Protein AF-A0A562T466-F1 (afdb_monomer_lite)

InterPro domains:
  IPR039060 Antitoxin HigA [PTHR40455] (9-131)

Sequence (173 aa):
MNAMNFKLIKTEEDYNEAIHMMEALGDREDFEDNPDLISQFELIAKLVQLYEEEHAPVTQGHPIDIILMKMEYMDLKQKDLVPVIGSSGVVSEVLNKKRAMSKKMIRAFSEILKIDQDILNTPYELTKPTQTVANTALPSNKKAHKLFQFADTSQTLAFKERVRKTGMLMAIC

Structure (mmCIF, N/CA/C/O backbone):
data_AF-A0A562T466-F1
#
_entry.id   AF-A0A562T466-F1
#
loop_
_atom_site.group_PDB
_atom_site.id
_atom_site.type_symbol
_atom_site.label_atom_id
_atom_site.label_alt_id
_atom_site.label_comp_id
_atom_site.label_asym_id
_atom_site.label_entity_id
_atom_site.label_seq_id
_atom_site.pdbx_PDB_ins_code
_atom_site.Cartn_x
_atom_site.Cartn_y
_atom_site.Cartn_z
_atom_site.occupancy
_atom_site.B_iso_or_equiv
_atom_site.auth_seq_id
_atom_site.auth_comp_id
_atom_site.auth_asym_id
_atom_site.auth_atom_id
_atom_site.pdbx_PDB_model_num
ATOM 1 N N . MET A 1 1 ? 30.338 -7.799 -29.332 1.00 35.41 1 MET A N 1
ATOM 2 C CA . MET A 1 1 ? 29.690 -8.304 -28.107 1.00 35.41 1 MET A CA 1
ATOM 3 C C . MET A 1 1 ? 30.213 -7.465 -26.957 1.00 35.41 1 MET A C 1
ATOM 5 O O . MET A 1 1 ? 31.318 -7.720 -26.496 1.00 35.41 1 MET A O 1
ATOM 9 N N . ASN A 1 2 ? 29.504 -6.397 -26.587 1.00 40.53 2 ASN A N 1
ATOM 10 C CA . ASN A 1 2 ? 29.861 -5.654 -25.379 1.00 40.53 2 ASN A CA 1
ATOM 11 C C . ASN A 1 2 ? 29.515 -6.553 -24.196 1.00 40.53 2 ASN A C 1
ATOM 13 O O . ASN A 1 2 ? 28.390 -7.038 -24.100 1.00 40.53 2 ASN A O 1
ATOM 17 N N . ALA A 1 3 ? 30.510 -6.858 -23.369 1.00 40.91 3 ALA A N 1
ATOM 18 C CA . ALA A 1 3 ? 30.308 -7.638 -22.163 1.00 40.91 3 ALA A CA 1
ATOM 19 C C . ALA A 1 3 ? 29.359 -6.857 -21.245 1.00 40.91 3 ALA A C 1
ATOM 21 O O . ALA A 1 3 ? 29.724 -5.797 -20.737 1.00 40.91 3 ALA A O 1
ATOM 22 N N . MET A 1 4 ? 28.135 -7.360 -21.081 1.00 52.28 4 MET A N 1
ATOM 23 C CA . MET A 1 4 ? 27.172 -6.819 -20.128 1.00 52.28 4 MET A CA 1
ATOM 24 C C . MET A 1 4 ? 27.672 -7.134 -18.721 1.00 52.28 4 MET A C 1
ATOM 26 O O . MET A 1 4 ? 27.597 -8.273 -18.258 1.00 52.28 4 MET A O 1
ATOM 30 N N . ASN A 1 5 ? 28.252 -6.134 -18.065 1.00 57.94 5 ASN A N 1
ATOM 31 C CA . ASN A 1 5 ? 28.750 -6.261 -16.705 1.00 57.94 5 ASN A CA 1
ATOM 32 C C . ASN A 1 5 ? 27.588 -6.058 -15.726 1.00 57.94 5 ASN A C 1
ATOM 34 O O . ASN A 1 5 ? 27.414 -4.975 -15.174 1.00 57.94 5 ASN A O 1
ATOM 38 N N . PHE A 1 6 ? 26.758 -7.086 -15.553 1.00 67.62 6 PHE A N 1
ATOM 39 C CA . PHE A 1 6 ? 25.675 -7.045 -14.574 1.00 67.62 6 PHE A CA 1
ATOM 40 C C . PHE A 1 6 ? 26.257 -7.133 -13.164 1.00 67.62 6 PHE A C 1
ATOM 42 O O . PHE A 1 6 ? 26.795 -8.161 -12.748 1.00 67.62 6 PHE A O 1
ATOM 49 N N . LYS A 1 7 ? 26.159 -6.029 -12.430 1.00 79.25 7 LYS A N 1
ATOM 50 C CA . LYS A 1 7 ? 26.546 -5.929 -11.025 1.00 79.25 7 LYS A CA 1
ATOM 51 C C . LYS A 1 7 ? 25.294 -6.089 -10.161 1.00 79.25 7 LYS A C 1
ATOM 53 O O . LYS A 1 7 ? 24.222 -5.616 -10.521 1.00 79.25 7 LYS A O 1
ATOM 58 N N . LEU A 1 8 ? 25.435 -6.747 -9.011 1.00 84.81 8 LEU A N 1
ATOM 59 C CA . LEU A 1 8 ? 24.398 -6.718 -7.976 1.00 84.81 8 LEU A CA 1
ATOM 60 C C . LEU A 1 8 ? 24.176 -5.273 -7.518 1.00 84.81 8 LEU A C 1
ATOM 62 O O . LEU A 1 8 ? 25.146 -4.594 -7.171 1.00 84.81 8 LEU A O 1
ATOM 66 N N . ILE A 1 9 ? 22.915 -4.850 -7.477 1.00 88.06 9 ILE A N 1
ATOM 67 C CA . ILE A 1 9 ? 22.506 -3.546 -6.957 1.00 88.06 9 ILE A CA 1
ATOM 68 C C . ILE A 1 9 ? 22.657 -3.587 -5.436 1.00 88.06 9 ILE A C 1
ATOM 70 O O . ILE A 1 9 ? 22.057 -4.432 -4.776 1.00 88.06 9 ILE A O 1
ATOM 74 N N . LYS A 1 10 ? 23.516 -2.727 -4.884 1.00 86.19 10 LYS A N 1
ATOM 75 C CA . LYS A 1 10 ? 23.782 -2.668 -3.432 1.00 86.19 10 LYS A CA 1
ATOM 76 C C . LYS A 1 10 ? 23.652 -1.270 -2.847 1.00 86.19 10 LYS A C 1
ATOM 78 O O . LYS A 1 10 ? 23.621 -1.130 -1.629 1.00 86.19 10 LYS A O 1
ATOM 83 N N . THR A 1 11 ? 23.633 -0.245 -3.688 1.00 86.88 11 THR A N 1
ATOM 84 C CA . THR A 1 11 ? 23.510 1.151 -3.270 1.00 86.88 11 THR A CA 1
ATOM 85 C C . THR A 1 11 ? 22.366 1.821 -4.017 1.00 86.88 11 THR A C 1
ATOM 87 O O . THR A 1 11 ? 21.882 1.307 -5.025 1.00 86.88 11 THR A O 1
ATOM 90 N N . GLU A 1 12 ? 21.932 2.971 -3.514 1.00 83.69 12 GLU A N 1
ATOM 91 C CA . GLU A 1 12 ? 20.872 3.761 -4.143 1.00 83.69 12 GLU A CA 1
ATOM 92 C C . GLU A 1 12 ? 21.310 4.286 -5.521 1.00 83.69 12 GLU A C 1
ATOM 94 O O . GLU A 1 12 ? 20.508 4.378 -6.446 1.00 83.69 12 GLU A O 1
ATOM 99 N N . GLU A 1 13 ? 22.602 4.569 -5.704 1.00 87.25 13 GLU A N 1
ATOM 100 C CA . GLU A 1 13 ? 23.154 4.949 -7.005 1.00 87.25 13 GLU A CA 1
ATOM 101 C C . GLU A 1 13 ? 23.062 3.804 -8.020 1.00 87.25 13 GLU A C 1
ATOM 103 O O . GLU A 1 13 ? 22.601 4.033 -9.136 1.00 87.25 13 GLU A O 1
ATOM 108 N N . ASP A 1 14 ? 23.432 2.576 -7.622 1.00 87.50 14 ASP A N 1
ATOM 109 C CA . ASP A 1 14 ? 23.289 1.385 -8.472 1.00 87.50 14 ASP A CA 1
ATOM 110 C C . ASP A 1 14 ? 21.805 1.160 -8.851 1.00 87.50 14 ASP A C 1
ATOM 112 O O . ASP A 1 14 ? 21.499 0.730 -9.964 1.00 87.50 14 ASP A O 1
ATOM 116 N N . TYR A 1 15 ? 20.877 1.449 -7.927 1.00 89.00 15 TYR A N 1
ATOM 117 C CA . TYR A 1 15 ? 19.433 1.325 -8.151 1.00 89.00 15 TYR A CA 1
ATOM 118 C C . TYR A 1 15 ? 18.940 2.335 -9.187 1.00 89.00 15 TYR A C 1
ATOM 120 O O . TYR A 1 15 ? 18.314 1.950 -10.171 1.00 89.00 15 TYR A O 1
ATOM 128 N N . ASN A 1 16 ? 19.270 3.616 -9.012 1.00 87.44 16 ASN A N 1
ATOM 129 C CA . ASN A 1 16 ? 18.877 4.666 -9.952 1.00 87.44 16 ASN A CA 1
ATOM 130 C C . ASN A 1 16 ? 19.462 4.423 -11.351 1.00 87.44 16 ASN A C 1
ATOM 132 O O . ASN A 1 16 ? 18.781 4.630 -12.355 1.00 87.44 16 ASN A O 1
ATOM 136 N N . GLU A 1 17 ? 20.702 3.932 -11.433 1.00 90.75 17 GLU A N 1
ATOM 137 C CA . GLU A 1 17 ? 21.310 3.543 -12.706 1.00 90.75 17 GLU A CA 1
ATOM 138 C C . GLU A 1 17 ? 20.535 2.395 -13.372 1.00 90.75 17 GLU A C 1
ATOM 140 O O . GLU A 1 17 ? 20.260 2.449 -14.571 1.00 90.75 17 GLU A O 1
ATOM 145 N N . ALA A 1 18 ? 20.128 1.380 -12.603 1.00 90.12 18 ALA A N 1
ATOM 146 C CA . ALA A 1 18 ? 19.323 0.268 -13.101 1.00 90.12 18 ALA A CA 1
ATOM 147 C C . ALA A 1 18 ? 17.954 0.719 -13.634 1.00 90.12 18 ALA A C 1
ATOM 149 O O . ALA A 1 18 ? 17.548 0.264 -14.705 1.00 90.12 18 ALA A O 1
ATOM 150 N N . ILE A 1 19 ? 17.280 1.648 -12.948 1.00 91.94 19 ILE A N 1
ATOM 151 C CA . ILE A 1 19 ? 16.019 2.237 -13.420 1.00 91.94 19 ILE A CA 1
ATOM 152 C C . ILE A 1 19 ? 16.227 2.960 -14.756 1.00 91.94 19 ILE A C 1
ATOM 154 O O . ILE A 1 19 ? 15.526 2.668 -15.723 1.00 91.94 19 ILE A O 1
ATOM 158 N N . HIS A 1 20 ? 17.241 3.822 -14.861 1.00 91.88 20 HIS A N 1
ATOM 159 C CA . HIS A 1 20 ? 17.538 4.525 -16.112 1.00 91.88 20 HIS A CA 1
ATOM 160 C C . HIS A 1 20 ? 17.921 3.584 -17.258 1.00 91.88 20 HIS A C 1
ATOM 162 O O . HIS A 1 20 ? 17.569 3.830 -18.411 1.00 91.88 20 HIS A O 1
ATOM 168 N N . MET A 1 21 ? 18.624 2.488 -16.963 1.00 89.81 21 MET A N 1
ATOM 169 C CA . MET A 1 21 ? 18.907 1.455 -17.957 1.00 89.81 21 MET A CA 1
ATOM 170 C C . MET A 1 21 ? 17.626 0.771 -18.447 1.00 89.81 21 MET A C 1
ATOM 172 O O . MET A 1 21 ? 17.495 0.535 -19.646 1.00 89.81 21 MET A O 1
ATOM 176 N N . MET A 1 22 ? 16.678 0.467 -17.555 1.00 91.88 22 MET A N 1
ATOM 177 C CA . MET A 1 22 ? 15.385 -0.111 -17.937 1.00 91.88 22 MET A CA 1
ATOM 178 C C . MET A 1 22 ? 14.569 0.844 -18.810 1.00 91.88 22 MET A C 1
ATOM 180 O O . MET A 1 22 ? 14.044 0.409 -19.833 1.00 91.88 22 MET A O 1
ATOM 184 N N . GLU A 1 23 ? 14.505 2.129 -18.451 1.00 91.56 23 GLU A N 1
ATOM 185 C CA . GLU A 1 23 ? 13.855 3.172 -19.259 1.00 91.56 23 GLU A CA 1
ATOM 186 C C . GLU A 1 23 ? 14.480 3.241 -20.659 1.00 91.56 23 GLU A C 1
ATOM 188 O O . GLU A 1 23 ? 13.789 3.094 -21.664 1.00 91.56 23 GLU A O 1
ATOM 193 N N . ALA A 1 24 ? 15.811 3.344 -20.733 1.00 90.94 24 ALA A N 1
ATOM 194 C CA . ALA A 1 24 ? 16.529 3.418 -22.001 1.00 90.94 24 ALA A CA 1
ATOM 195 C C . ALA A 1 24 ? 16.374 2.157 -22.866 1.00 90.94 24 ALA A C 1
ATOM 197 O O . ALA A 1 24 ? 16.428 2.251 -24.091 1.00 90.94 24 ALA A O 1
ATOM 198 N N . LEU A 1 25 ? 16.219 0.976 -22.256 1.00 90.00 25 LEU A N 1
ATOM 199 C CA . LEU A 1 25 ? 15.941 -0.269 -22.976 1.00 90.00 25 LEU A CA 1
ATOM 200 C C . LEU A 1 25 ? 14.507 -0.306 -23.509 1.00 90.00 25 LEU A C 1
ATOM 202 O O . LEU A 1 25 ? 14.319 -0.692 -24.661 1.00 90.00 25 LEU A O 1
ATOM 206 N N . GLY A 1 26 ? 13.530 0.095 -22.693 1.00 88.94 26 GLY A N 1
ATOM 207 C CA . GLY A 1 26 ? 12.113 0.116 -23.061 1.00 88.94 26 GLY A CA 1
ATOM 208 C C . GLY A 1 26 ? 11.770 1.156 -24.130 1.00 88.94 26 GLY A C 1
ATOM 209 O O . GLY A 1 26 ? 10.889 0.913 -24.947 1.00 88.94 26 GLY A O 1
ATOM 210 N N . ASP A 1 27 ? 12.507 2.268 -24.183 1.00 92.81 27 ASP A N 1
ATOM 211 C CA . ASP A 1 27 ? 12.318 3.339 -25.175 1.00 92.81 27 ASP A CA 1
ATOM 212 C C . ASP A 1 27 ? 12.888 3.008 -26.567 1.00 92.81 27 ASP A C 1
ATOM 214 O O . ASP A 1 27 ? 12.783 3.808 -27.503 1.00 92.81 27 ASP A O 1
ATOM 218 N N . ARG A 1 28 ? 13.522 1.843 -26.743 1.00 91.75 28 ARG A N 1
ATOM 219 C CA . ARG A 1 28 ? 14.053 1.437 -28.047 1.00 91.75 28 ARG A CA 1
ATOM 220 C C . ARG A 1 28 ? 12.936 1.018 -28.994 1.00 91.75 28 ARG A C 1
ATOM 222 O O . ARG A 1 28 ? 12.103 0.187 -28.655 1.00 91.75 28 ARG A O 1
ATOM 229 N N . GLU A 1 29 ? 13.010 1.496 -30.236 1.00 91.50 29 GLU A N 1
ATOM 230 C CA . GLU A 1 29 ? 12.047 1.148 -31.292 1.00 91.50 29 GLU A CA 1
ATOM 231 C C . GLU A 1 29 ? 11.966 -0.364 -31.563 1.00 91.50 29 GLU A C 1
ATOM 233 O O . GLU A 1 29 ? 10.916 -0.857 -31.958 1.00 91.50 29 GLU A O 1
ATOM 238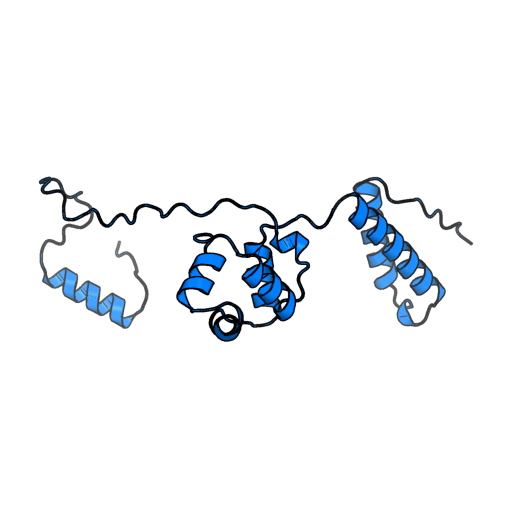 N N . ASP A 1 30 ? 13.059 -1.105 -31.341 1.00 92.38 30 ASP A N 1
ATOM 239 C CA . ASP A 1 30 ? 13.132 -2.552 -31.548 1.00 92.38 30 ASP A CA 1
ATOM 240 C C . ASP A 1 30 ? 12.818 -3.384 -30.294 1.00 92.38 30 ASP A C 1
ATOM 242 O O . ASP A 1 30 ? 12.970 -4.601 -30.339 1.00 92.38 30 ASP A O 1
ATOM 246 N N . PHE A 1 31 ? 12.407 -2.773 -29.175 1.00 90.38 31 PHE A N 1
ATOM 247 C CA . PHE A 1 31 ? 12.249 -3.475 -27.896 1.00 90.38 31 PHE A CA 1
ATOM 248 C C . PHE A 1 31 ? 11.277 -4.661 -27.972 1.00 90.38 31 PHE A C 1
ATOM 250 O O . PHE A 1 31 ? 11.627 -5.764 -27.556 1.00 90.38 31 PHE A O 1
ATOM 257 N N . GLU A 1 32 ? 10.083 -4.454 -28.536 1.00 90.25 32 GLU A N 1
ATOM 258 C CA . GLU A 1 32 ? 9.024 -5.476 -28.587 1.00 90.25 32 GLU A CA 1
ATOM 259 C C . GLU A 1 32 ? 9.396 -6.688 -29.458 1.00 90.25 32 GLU A C 1
ATOM 261 O O . GLU A 1 32 ? 8.993 -7.814 -29.163 1.00 90.25 32 GLU A O 1
ATOM 266 N N . ASP A 1 33 ? 10.205 -6.472 -30.496 1.00 93.62 33 ASP A N 1
ATOM 267 C CA . ASP A 1 33 ? 10.589 -7.495 -31.473 1.00 93.62 33 ASP A CA 1
ATOM 268 C C . ASP A 1 33 ? 11.963 -8.124 -31.183 1.00 93.62 33 ASP A C 1
ATOM 270 O O . ASP A 1 33 ? 12.414 -9.007 -31.921 1.00 93.62 33 ASP A O 1
ATOM 274 N N . ASN A 1 34 ? 12.649 -7.687 -30.121 1.00 92.75 34 ASN A N 1
ATOM 275 C CA . ASN A 1 34 ? 14.013 -8.098 -29.804 1.00 92.75 34 ASN A CA 1
ATOM 276 C C . ASN A 1 34 ? 14.087 -8.877 -28.473 1.00 92.75 34 ASN A C 1
ATOM 278 O O . ASN A 1 34 ? 14.222 -8.281 -27.398 1.00 92.75 34 ASN A O 1
ATOM 282 N N . PRO A 1 35 ? 14.081 -10.227 -28.523 1.00 90.69 35 PRO A N 1
ATOM 283 C CA . PRO A 1 35 ? 14.132 -11.083 -27.337 1.00 90.69 35 PRO A CA 1
ATOM 284 C C . PRO A 1 35 ? 15.343 -10.842 -26.432 1.00 90.69 35 PRO A C 1
ATOM 286 O O . PRO A 1 35 ? 15.250 -11.047 -25.220 1.00 90.69 35 PRO A O 1
ATOM 289 N N . ASP A 1 36 ? 16.472 -10.399 -26.993 1.00 89.44 36 ASP A N 1
ATOM 290 C CA . ASP A 1 36 ? 17.678 -10.118 -26.216 1.00 89.44 36 ASP A CA 1
ATOM 291 C C . ASP A 1 36 ? 17.500 -8.860 -25.356 1.00 89.44 36 ASP A C 1
ATOM 293 O O . ASP A 1 36 ? 18.005 -8.818 -24.234 1.00 89.44 36 ASP A O 1
ATOM 297 N N . LEU A 1 37 ? 16.786 -7.840 -25.850 1.00 89.62 37 LEU A N 1
ATOM 298 C CA . LEU A 1 37 ? 16.475 -6.630 -25.079 1.00 89.62 37 LEU A CA 1
ATOM 299 C C . LEU A 1 37 ? 15.448 -6.917 -23.987 1.00 89.62 37 LEU A C 1
ATOM 301 O O . LEU A 1 37 ? 15.637 -6.482 -22.852 1.00 89.62 37 LEU A O 1
ATOM 305 N N . ILE A 1 38 ? 14.421 -7.707 -24.303 1.00 90.81 38 ILE A N 1
ATOM 306 C CA . ILE A 1 38 ? 13.420 -8.152 -23.325 1.00 90.81 38 ILE A CA 1
ATOM 307 C C . ILE A 1 38 ? 14.101 -8.943 -22.205 1.00 90.81 38 ILE A C 1
ATOM 309 O O . ILE A 1 38 ? 13.922 -8.630 -21.032 1.00 90.81 38 ILE A O 1
ATOM 313 N N . SER A 1 39 ? 14.965 -9.901 -22.553 1.00 91.06 39 SER A N 1
ATOM 314 C CA . SER A 1 39 ? 15.706 -10.705 -21.570 1.00 91.06 39 SER A CA 1
ATOM 315 C C . SER A 1 39 ? 16.604 -9.844 -20.672 1.00 91.06 39 SER A C 1
ATOM 317 O O . SER A 1 39 ? 16.734 -10.106 -19.476 1.00 91.06 39 SER A O 1
ATOM 319 N N . GLN A 1 40 ? 17.224 -8.797 -21.227 1.00 89.25 40 GLN A N 1
ATOM 320 C CA . GLN A 1 40 ? 18.018 -7.842 -20.448 1.00 89.25 40 GLN A CA 1
ATOM 321 C C . GLN A 1 40 ? 17.144 -7.014 -19.505 1.00 89.25 40 GLN A C 1
ATOM 323 O O . GLN A 1 40 ? 17.493 -6.859 -18.335 1.00 89.25 40 GLN A O 1
ATOM 328 N N . PHE A 1 41 ? 16.004 -6.522 -19.988 1.00 92.50 41 PHE A N 1
ATOM 329 C CA . PHE A 1 41 ? 15.049 -5.770 -19.182 1.00 92.50 41 PHE A CA 1
ATOM 330 C C . PHE A 1 41 ? 14.515 -6.612 -18.020 1.00 92.50 41 PHE A C 1
ATOM 332 O O . PHE A 1 41 ? 14.535 -6.163 -16.877 1.00 92.50 41 PHE A O 1
ATOM 339 N N . GLU A 1 42 ? 14.108 -7.855 -18.283 1.00 91.75 42 GLU A N 1
ATOM 340 C CA . GLU A 1 42 ? 13.634 -8.790 -17.258 1.00 91.75 42 GLU A CA 1
ATOM 341 C C . GLU A 1 42 ? 14.701 -9.074 -16.196 1.00 91.75 42 GLU A C 1
ATOM 343 O O . GLU A 1 42 ? 14.397 -9.118 -15.001 1.00 91.75 42 GLU A O 1
ATOM 348 N N . LEU A 1 43 ? 15.962 -9.237 -16.608 1.00 92.44 43 LEU A N 1
ATOM 349 C CA . LEU A 1 43 ? 17.066 -9.451 -15.679 1.00 92.44 43 LEU A CA 1
ATOM 350 C C . LEU A 1 43 ? 17.288 -8.232 -14.775 1.00 92.44 43 LEU A C 1
ATOM 352 O O . LEU A 1 43 ? 17.415 -8.395 -13.561 1.00 92.44 43 LEU A O 1
ATOM 356 N N . ILE A 1 44 ? 17.312 -7.020 -15.340 1.00 91.62 44 ILE A N 1
ATOM 357 C CA . ILE A 1 44 ? 17.484 -5.791 -14.553 1.00 91.62 44 ILE A CA 1
ATOM 358 C C . ILE A 1 44 ? 16.289 -5.599 -13.614 1.00 91.62 44 ILE A C 1
ATOM 360 O O . ILE A 1 44 ? 16.495 -5.358 -12.427 1.00 91.62 44 ILE A O 1
ATOM 364 N N . ALA A 1 45 ? 15.062 -5.831 -14.089 1.00 92.06 45 ALA A N 1
ATOM 365 C CA . ALA A 1 45 ? 13.857 -5.789 -13.263 1.00 92.06 45 ALA A CA 1
ATOM 366 C C . ALA A 1 45 ? 13.949 -6.744 -12.061 1.00 92.06 45 ALA A C 1
ATOM 368 O O . ALA A 1 45 ? 13.552 -6.394 -10.950 1.00 92.06 45 ALA A O 1
ATOM 369 N N . LYS A 1 46 ? 14.521 -7.941 -12.250 1.00 93.00 46 LYS A N 1
ATOM 370 C CA . LYS A 1 46 ? 14.753 -8.892 -11.153 1.00 93.00 46 LYS A CA 1
ATOM 371 C C . LYS A 1 46 ? 15.795 -8.405 -10.152 1.00 93.00 46 LYS A C 1
ATOM 373 O O . LYS A 1 46 ? 15.613 -8.618 -8.957 1.00 93.00 46 LYS A O 1
ATOM 378 N N . LEU A 1 47 ? 16.863 -7.755 -10.607 1.00 91.75 47 LEU A N 1
ATOM 379 C CA . LEU A 1 47 ? 17.876 -7.179 -9.717 1.0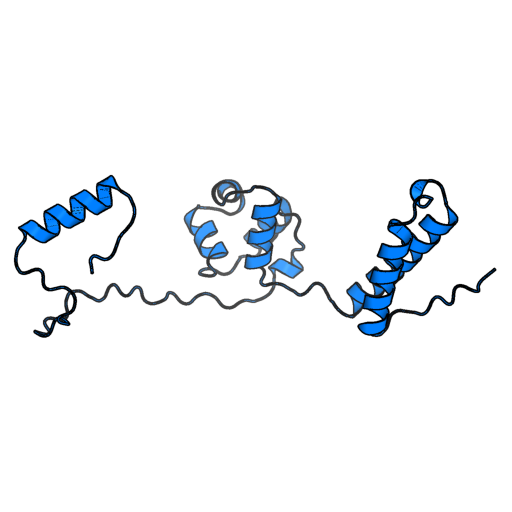0 91.75 47 LEU A CA 1
ATOM 380 C C . LEU A 1 47 ? 17.321 -6.001 -8.908 1.00 91.75 47 LEU A C 1
ATOM 382 O O . LEU A 1 47 ? 17.587 -5.913 -7.711 1.00 91.75 47 LEU A O 1
ATOM 386 N N . VAL A 1 48 ? 16.528 -5.138 -9.547 1.00 90.44 48 VAL A N 1
ATOM 387 C CA . VAL A 1 48 ? 15.819 -4.022 -8.901 1.00 90.44 48 VAL A CA 1
ATOM 388 C C . VAL A 1 48 ? 14.886 -4.554 -7.818 1.00 90.44 48 VAL A C 1
ATOM 390 O O . VAL A 1 48 ? 14.982 -4.122 -6.673 1.00 90.44 48 VAL A O 1
ATOM 393 N N . GLN A 1 49 ? 14.072 -5.563 -8.144 1.00 88.06 49 GLN A N 1
ATOM 394 C CA . GLN A 1 49 ? 13.178 -6.213 -7.187 1.00 88.06 49 GLN A CA 1
ATOM 395 C C . GLN A 1 49 ? 13.937 -6.734 -5.952 1.00 88.06 49 GLN A C 1
ATOM 397 O O . GLN A 1 49 ? 13.520 -6.481 -4.826 1.00 88.06 49 GLN A O 1
ATOM 402 N N . LEU A 1 50 ? 15.058 -7.439 -6.150 1.00 89.44 50 LEU A N 1
ATOM 403 C CA . LEU A 1 50 ? 15.872 -7.959 -5.044 1.00 89.44 50 LEU A CA 1
ATOM 404 C C . LEU A 1 50 ? 16.414 -6.838 -4.148 1.00 89.44 50 LEU A C 1
ATOM 406 O O . LEU A 1 50 ? 16.394 -6.960 -2.925 1.00 89.44 50 LEU A O 1
ATOM 410 N N . TYR A 1 51 ? 16.879 -5.739 -4.744 1.00 87.50 51 TYR A N 1
ATOM 411 C CA . TYR A 1 51 ? 17.357 -4.591 -3.981 1.00 87.50 51 TYR A CA 1
ATOM 412 C C . TYR A 1 51 ? 16.236 -3.933 -3.171 1.00 87.50 51 TYR A C 1
ATOM 414 O O . TYR A 1 51 ? 16.436 -3.639 -1.992 1.00 87.50 51 TYR A O 1
ATOM 422 N N . GLU A 1 52 ? 15.060 -3.735 -3.773 1.00 84.25 52 GLU A N 1
ATOM 423 C CA . GLU A 1 52 ? 13.887 -3.165 -3.103 1.00 84.25 52 GLU A CA 1
ATOM 424 C C . GLU A 1 52 ? 13.420 -4.036 -1.934 1.00 84.25 52 GLU A C 1
ATOM 426 O O . GLU A 1 52 ? 13.144 -3.511 -0.859 1.00 84.25 52 GLU A O 1
ATOM 431 N N . GLU A 1 53 ? 13.396 -5.360 -2.102 1.00 81.69 53 GLU A N 1
ATOM 432 C CA . GLU A 1 53 ? 13.062 -6.303 -1.028 1.00 81.69 53 GLU A CA 1
ATOM 433 C C . GLU A 1 53 ? 14.008 -6.168 0.183 1.00 81.69 53 GLU A C 1
ATOM 435 O O . GLU A 1 53 ? 13.560 -6.270 1.328 1.00 81.69 53 GLU A O 1
ATOM 440 N N . GLU A 1 54 ? 15.298 -5.902 -0.050 1.00 79.12 54 GLU A N 1
ATOM 441 C CA . GLU A 1 54 ? 16.315 -5.745 0.999 1.00 79.12 54 GLU A CA 1
ATOM 442 C C . GLU A 1 54 ? 16.357 -4.335 1.626 1.00 79.12 54 GLU A C 1
ATOM 444 O O . GLU A 1 54 ? 16.557 -4.207 2.837 1.00 79.12 54 GLU A O 1
ATOM 449 N N . HIS A 1 55 ? 16.198 -3.276 0.823 1.00 70.75 55 HIS A N 1
ATOM 450 C CA . HIS A 1 55 ? 16.494 -1.885 1.215 1.00 70.75 55 HIS A CA 1
ATOM 451 C C . HIS A 1 55 ? 15.255 -1.013 1.396 1.00 70.75 55 HIS A C 1
ATOM 453 O O . HIS A 1 55 ? 15.275 -0.056 2.171 1.00 70.75 55 HIS A O 1
ATOM 459 N N . ALA A 1 56 ? 14.166 -1.359 0.720 1.00 58.50 56 ALA A N 1
ATOM 460 C CA . ALA A 1 56 ? 12.862 -0.749 0.892 1.00 58.50 56 ALA A CA 1
ATOM 461 C C . ALA A 1 56 ? 11.875 -1.823 1.368 1.00 58.50 56 ALA A C 1
ATOM 463 O O . ALA A 1 56 ? 10.883 -2.067 0.676 1.00 58.50 56 ALA A O 1
ATOM 464 N N . PRO A 1 57 ? 12.108 -2.462 2.543 1.00 54.12 57 PRO A N 1
ATOM 465 C CA . PRO A 1 57 ? 11.122 -3.366 3.117 1.00 54.12 57 PRO A CA 1
ATOM 466 C C . PRO A 1 57 ? 9.831 -2.576 3.171 1.00 54.12 57 PRO A C 1
ATOM 468 O O . PRO A 1 57 ? 9.823 -1.560 3.871 1.00 54.12 57 PRO A O 1
ATOM 471 N N . VAL A 1 58 ? 8.847 -2.990 2.350 1.00 55.31 58 VAL A N 1
ATOM 472 C CA . VAL A 1 58 ? 7.610 -2.265 2.015 1.00 55.31 58 VAL A CA 1
ATOM 473 C C . VAL A 1 58 ? 7.341 -1.306 3.140 1.00 55.31 58 VAL A C 1
ATOM 475 O O . VAL A 1 58 ? 6.956 -1.787 4.212 1.00 55.31 58 VAL A O 1
ATOM 478 N N . THR A 1 59 ? 7.717 -0.024 2.958 1.00 52.66 59 THR A N 1
ATOM 479 C CA . THR A 1 59 ? 7.656 0.945 4.059 1.00 52.66 59 THR A CA 1
ATOM 480 C C . THR A 1 59 ? 6.305 0.710 4.683 1.00 52.66 59 THR A C 1
ATOM 482 O O . THR A 1 59 ? 5.304 0.743 3.962 1.00 52.66 59 THR A O 1
ATOM 485 N N . GLN A 1 60 ? 6.293 0.268 5.947 1.00 62.62 60 GLN A N 1
ATOM 486 C CA . GLN A 1 60 ? 5.058 -0.089 6.624 1.00 62.62 60 GLN A CA 1
ATOM 487 C C . GLN A 1 60 ? 4.346 1.236 6.841 1.00 62.62 60 GLN A C 1
ATOM 489 O O . GLN A 1 60 ? 4.418 1.849 7.905 1.00 62.62 60 GLN A O 1
ATOM 494 N N . GLY A 1 61 ? 3.751 1.737 5.759 1.00 69.38 61 GLY A N 1
ATOM 495 C CA . GLY A 1 61 ? 2.916 2.898 5.734 1.00 69.38 61 GLY A CA 1
ATOM 496 C C . GLY A 1 61 ? 1.892 2.665 6.812 1.00 69.38 61 GLY A C 1
ATOM 497 O O . GLY A 1 61 ? 1.494 1.529 7.096 1.00 69.38 61 GLY A O 1
ATOM 498 N N . HIS A 1 62 ? 1.512 3.745 7.470 1.00 84.88 62 HIS A N 1
ATOM 499 C CA . HIS A 1 62 ? 0.569 3.643 8.557 1.00 84.88 62 HIS A CA 1
ATOM 500 C C . HIS A 1 62 ? -0.640 2.811 8.082 1.00 84.88 62 HIS A C 1
ATOM 502 O O . HIS A 1 62 ? -1.186 3.096 7.013 1.00 84.88 62 HIS A O 1
ATOM 508 N N . PRO A 1 63 ? -1.082 1.787 8.830 1.00 90.75 63 PRO A N 1
ATOM 509 C CA . PRO A 1 63 ? -1.994 0.762 8.310 1.00 90.75 63 PRO A CA 1
ATOM 510 C C . PRO A 1 63 ? -3.307 1.358 7.790 1.00 90.75 63 PRO A C 1
ATOM 512 O O . PRO A 1 63 ? -3.872 0.905 6.800 1.00 90.75 63 PRO A O 1
ATOM 515 N N . ILE A 1 64 ? -3.764 2.437 8.428 1.00 92.62 64 ILE A N 1
ATOM 516 C CA . ILE A 1 64 ? -4.921 3.223 7.986 1.00 92.62 64 ILE A CA 1
ATOM 517 C C . ILE A 1 64 ? -4.687 3.951 6.657 1.00 92.62 64 ILE A C 1
ATOM 519 O O . ILE A 1 64 ? -5.595 4.001 5.833 1.00 92.62 64 ILE A O 1
ATOM 523 N N . ASP A 1 65 ? -3.495 4.493 6.427 1.00 90.44 65 ASP A N 1
ATOM 524 C CA . ASP A 1 65 ? -3.184 5.226 5.199 1.00 90.44 65 ASP A CA 1
ATOM 525 C C . ASP A 1 65 ? -3.132 4.238 4.017 1.00 90.44 65 ASP A C 1
ATOM 527 O O . ASP A 1 65 ? -3.676 4.515 2.950 1.00 90.44 65 ASP A O 1
ATOM 531 N N . ILE A 1 66 ? -2.619 3.022 4.248 1.00 90.94 66 ILE A N 1
ATOM 532 C CA . ILE A 1 66 ? -2.663 1.914 3.280 1.00 90.94 66 ILE A CA 1
ATOM 533 C C . ILE A 1 66 ? -4.108 1.497 2.976 1.00 90.94 66 ILE A C 1
ATOM 535 O O . ILE A 1 66 ? -4.453 1.283 1.813 1.00 90.94 66 ILE A O 1
ATOM 539 N N . ILE A 1 67 ? -4.971 1.404 3.996 1.00 93.00 67 ILE A N 1
ATOM 540 C CA . ILE A 1 67 ? -6.401 1.119 3.803 1.00 93.00 67 ILE A CA 1
ATOM 541 C C . ILE A 1 67 ? -7.048 2.190 2.921 1.00 93.00 67 ILE A C 1
ATOM 543 O O . ILE A 1 67 ? -7.729 1.841 1.960 1.00 93.00 67 ILE A O 1
ATOM 547 N N . LEU A 1 68 ? -6.839 3.473 3.226 1.00 92.25 68 LEU A N 1
ATOM 548 C CA . LEU A 1 68 ? -7.426 4.585 2.472 1.00 92.25 68 LEU A CA 1
ATOM 549 C C . LEU A 1 68 ? -6.959 4.584 1.016 1.00 92.25 68 LEU A C 1
ATOM 551 O O . LEU A 1 68 ? -7.782 4.670 0.109 1.00 92.25 68 LEU A O 1
ATOM 555 N N . MET A 1 69 ? -5.661 4.392 0.802 1.00 91.38 69 MET A N 1
ATOM 556 C CA . MET A 1 69 ? -5.074 4.268 -0.524 1.00 91.38 69 MET A CA 1
ATOM 557 C C . MET A 1 69 ? -5.686 3.090 -1.298 1.00 91.38 69 MET A C 1
ATOM 559 O O . MET A 1 69 ? -6.076 3.232 -2.453 1.00 91.38 69 MET A O 1
ATOM 563 N N . LYS A 1 70 ? -5.835 1.916 -0.668 1.00 91.69 70 LYS A N 1
ATOM 564 C CA . LYS A 1 70 ? -6.482 0.760 -1.310 1.00 91.69 70 LYS A CA 1
ATOM 565 C C . LYS A 1 70 ? -7.954 0.997 -1.616 1.00 91.69 70 LYS A C 1
ATOM 567 O O . LYS A 1 70 ? -8.422 0.547 -2.656 1.00 91.69 70 LYS A O 1
ATOM 572 N N . MET A 1 71 ? -8.675 1.700 -0.746 1.00 93.50 71 MET A N 1
ATOM 573 C CA . MET A 1 71 ? -10.051 2.096 -1.028 1.00 93.50 71 MET A CA 1
ATOM 574 C C . MET A 1 71 ? -10.129 2.999 -2.260 1.00 93.50 71 MET A C 1
ATOM 576 O O . MET A 1 71 ? -10.994 2.778 -3.099 1.00 93.50 71 MET A O 1
ATOM 580 N N . GLU A 1 72 ? -9.215 3.961 -2.396 1.00 93.06 72 GLU A N 1
ATOM 581 C CA . GLU A 1 72 ? -9.133 4.845 -3.563 1.00 93.06 72 GLU A CA 1
ATOM 582 C C . GLU A 1 72 ? -8.828 4.066 -4.850 1.00 93.06 72 GLU A C 1
ATOM 584 O O . GLU A 1 72 ? -9.578 4.171 -5.817 1.00 93.06 72 GLU A O 1
ATOM 589 N N . TYR A 1 73 ? -7.810 3.198 -4.840 1.00 91.50 73 TYR A N 1
ATOM 590 C CA . TYR A 1 73 ? -7.465 2.356 -5.994 1.00 91.50 73 TYR A CA 1
ATOM 591 C C . TYR A 1 73 ? -8.595 1.420 -6.444 1.00 91.50 73 TYR A C 1
ATOM 593 O O . TYR A 1 73 ? -8.649 1.039 -7.611 1.00 91.50 73 TYR A O 1
ATOM 601 N N . MET A 1 74 ? -9.475 1.016 -5.527 1.00 93.38 74 MET A N 1
ATOM 602 C CA . MET A 1 74 ? -10.582 0.093 -5.794 1.00 93.38 74 MET A CA 1
ATOM 603 C C . MET A 1 74 ? -11.941 0.800 -5.961 1.00 93.38 74 MET A C 1
ATOM 605 O O . MET A 1 74 ? -12.955 0.113 -6.058 1.00 93.38 74 MET A O 1
ATOM 609 N N . ASP A 1 75 ? -11.977 2.139 -5.955 1.00 94.25 75 ASP A N 1
ATOM 610 C CA . ASP A 1 75 ? -13.200 2.967 -5.948 1.00 94.25 75 ASP A CA 1
ATOM 611 C C . ASP A 1 75 ? -14.222 2.559 -4.856 1.00 94.25 75 ASP A C 1
ATOM 613 O O . ASP A 1 75 ? -15.442 2.565 -5.040 1.00 94.25 75 ASP A O 1
ATOM 617 N N . LEU A 1 76 ? -13.720 2.174 -3.676 1.00 93.75 76 LEU A N 1
ATOM 618 C CA . LEU A 1 76 ? -14.533 1.753 -2.534 1.00 93.75 76 LEU A CA 1
ATOM 619 C C . LEU A 1 76 ? -14.870 2.930 -1.621 1.00 93.75 76 LEU A C 1
ATOM 621 O O . LEU A 1 76 ? -14.009 3.710 -1.211 1.00 93.75 76 LEU A O 1
ATOM 625 N N . LYS A 1 77 ? -16.130 3.011 -1.188 1.00 93.12 77 LYS A N 1
ATOM 626 C CA . LYS A 1 77 ? -16.581 4.006 -0.207 1.00 93.12 77 LYS A CA 1
ATOM 627 C C . LYS A 1 77 ? -16.683 3.372 1.175 1.00 93.12 77 LYS A C 1
ATOM 629 O O . LYS A 1 77 ? -16.879 2.172 1.331 1.00 93.12 77 LYS A O 1
ATOM 634 N N . GLN A 1 78 ? -16.647 4.198 2.225 1.00 92.00 78 GLN A N 1
ATOM 635 C CA . GLN A 1 78 ? -16.763 3.709 3.611 1.00 92.00 78 GLN A CA 1
ATOM 636 C C . GLN A 1 78 ? -18.044 2.897 3.858 1.00 92.00 78 GLN A C 1
ATOM 638 O O . GLN A 1 78 ? -18.037 1.950 4.640 1.00 92.00 78 GLN A O 1
ATOM 643 N N . LYS A 1 79 ? -19.140 3.243 3.168 1.00 92.00 79 LYS A N 1
ATOM 644 C CA . LYS A 1 79 ? -20.413 2.508 3.226 1.00 92.00 79 LYS A CA 1
ATOM 645 C C . LYS A 1 79 ? -20.284 1.052 2.762 1.00 92.00 79 LYS A C 1
ATOM 647 O O . LYS A 1 79 ? -21.010 0.204 3.267 1.00 92.00 79 LYS A O 1
ATOM 652 N N . ASP A 1 80 ? -19.352 0.767 1.857 1.00 91.31 80 ASP A N 1
ATOM 653 C CA . ASP A 1 80 ? -19.161 -0.558 1.266 1.00 91.31 80 ASP A CA 1
ATOM 654 C C . ASP A 1 80 ? -18.381 -1.480 2.220 1.00 91.31 80 ASP A C 1
ATOM 656 O O . ASP A 1 80 ? -18.447 -2.699 2.112 1.00 91.31 80 ASP A O 1
ATOM 660 N N . LEU A 1 81 ? -17.714 -0.904 3.229 1.00 91.38 81 LEU A N 1
ATOM 661 C CA . LEU A 1 81 ? -17.029 -1.637 4.297 1.00 91.38 81 LEU A CA 1
ATOM 662 C C . LEU A 1 81 ? -17.956 -2.021 5.461 1.00 91.38 81 LEU A C 1
ATOM 664 O O . LEU A 1 81 ? -17.641 -2.931 6.230 1.00 91.38 81 LEU A O 1
ATOM 668 N N . VAL A 1 82 ? -19.103 -1.347 5.606 1.00 92.38 82 VAL A N 1
ATOM 669 C CA . VAL A 1 82 ? -20.073 -1.569 6.698 1.00 92.38 82 VAL A CA 1
ATOM 670 C C . VAL A 1 82 ? -20.534 -3.032 6.792 1.00 92.38 82 VAL A C 1
ATOM 672 O O . VAL A 1 82 ? -20.508 -3.587 7.890 1.00 92.38 82 VAL A O 1
ATOM 675 N N . PRO A 1 83 ? -20.892 -3.725 5.693 1.00 90.12 83 PRO A N 1
ATOM 676 C CA . PRO A 1 83 ? -21.384 -5.100 5.779 1.00 90.12 83 PRO A CA 1
ATOM 677 C C . PRO A 1 83 ? -20.392 -6.089 6.405 1.00 90.12 83 PRO A C 1
ATOM 679 O O . PRO A 1 83 ? -20.814 -7.097 6.966 1.00 90.12 83 PRO A O 1
ATOM 682 N N . VAL A 1 84 ? -19.088 -5.809 6.326 1.00 87.56 84 VAL A N 1
ATOM 683 C CA . VAL A 1 84 ? -18.037 -6.759 6.723 1.00 87.56 84 VAL A CA 1
ATOM 684 C C . VAL A 1 84 ? -17.320 -6.325 8.003 1.00 87.56 84 VAL A C 1
ATOM 686 O O . VAL A 1 84 ? -17.012 -7.156 8.858 1.00 87.56 84 VAL A O 1
ATOM 689 N N . ILE A 1 85 ? -17.086 -5.022 8.179 1.00 89.06 85 ILE A N 1
ATOM 690 C CA . ILE A 1 85 ? -16.366 -4.478 9.338 1.00 89.06 85 ILE A CA 1
ATOM 691 C C . ILE A 1 85 ? -17.296 -4.275 10.543 1.00 89.06 85 ILE A C 1
ATOM 693 O O . ILE A 1 85 ? -16.889 -4.518 11.683 1.00 89.06 85 ILE A O 1
ATOM 697 N N . GLY A 1 86 ? -18.541 -3.842 10.317 1.00 88.94 86 GLY A N 1
ATOM 698 C CA . GLY A 1 86 ? -19.501 -3.509 11.372 1.00 88.94 86 GLY A CA 1
ATOM 699 C C . GLY A 1 86 ? -20.253 -2.209 11.088 1.00 88.94 86 GLY A C 1
ATOM 700 O O . GLY A 1 86 ? -20.446 -1.820 9.947 1.00 88.94 86 GLY A O 1
ATOM 701 N N . SER A 1 87 ? -20.702 -1.496 12.121 1.00 91.69 87 SER A N 1
ATOM 702 C CA . SER A 1 87 ? -21.496 -0.279 11.906 1.00 91.69 87 SER A CA 1
ATOM 703 C C . SER A 1 87 ? -20.697 0.840 11.218 1.00 91.69 87 SER A C 1
ATOM 705 O O . SER A 1 87 ? -19.480 0.949 11.368 1.00 91.69 87 SER A O 1
ATOM 707 N N . SER A 1 88 ? -21.397 1.737 10.513 1.00 90.19 88 SER A N 1
ATOM 708 C CA . SER A 1 88 ? -20.778 2.904 9.860 1.00 90.19 88 SER A CA 1
ATOM 709 C C . SER A 1 88 ? -19.970 3.781 10.824 1.00 90.19 88 SER A C 1
ATOM 711 O O . SER A 1 88 ? -18.950 4.338 10.422 1.00 90.19 88 SER A O 1
ATOM 713 N N . GLY A 1 89 ? -20.387 3.876 12.092 1.00 92.12 89 GLY A N 1
ATOM 714 C CA . GLY A 1 89 ? -19.636 4.596 13.123 1.00 92.12 89 GLY A CA 1
ATOM 715 C C . GLY A 1 89 ? -18.288 3.941 13.418 1.00 92.12 89 GLY A C 1
ATOM 716 O O . GLY A 1 89 ? -17.274 4.625 13.470 1.00 92.12 89 GLY A O 1
ATOM 717 N N . VAL A 1 90 ? -18.255 2.610 13.518 1.00 92.25 90 VAL A N 1
ATOM 718 C CA . VAL A 1 90 ? -17.024 1.851 13.773 1.00 92.25 90 VAL A CA 1
ATOM 719 C C . VAL A 1 90 ? -16.039 1.977 12.611 1.00 92.25 90 VAL A C 1
ATOM 721 O O . VAL A 1 90 ? -14.855 2.200 12.852 1.00 92.25 90 VAL A O 1
ATOM 724 N N . VAL A 1 91 ? -16.517 1.889 11.365 1.00 94.31 91 VAL A N 1
ATOM 725 C CA . VAL A 1 91 ? -15.675 2.094 10.171 1.00 94.31 91 VAL A CA 1
ATOM 726 C C . VAL A 1 91 ? -15.042 3.484 10.204 1.00 94.31 91 VAL A C 1
ATOM 728 O O . VAL A 1 91 ? -13.826 3.614 10.081 1.00 94.31 91 VAL A O 1
ATOM 731 N N . SER A 1 92 ? -15.850 4.517 10.448 1.00 93.25 92 SER A N 1
ATOM 732 C CA . SER A 1 92 ? -15.365 5.896 10.533 1.00 93.25 92 SER A CA 1
ATOM 733 C C . SER A 1 92 ? -14.363 6.093 11.675 1.00 93.25 92 SER A C 1
ATOM 735 O O . SER A 1 92 ? -13.334 6.737 11.490 1.00 93.25 92 SER A O 1
ATOM 737 N N . GLU A 1 93 ? -14.608 5.520 12.854 1.00 93.00 93 GLU A N 1
ATOM 738 C CA . GLU A 1 93 ? -13.674 5.604 13.981 1.00 93.00 93 GLU A CA 1
ATOM 739 C C . GLU A 1 93 ? -12.317 4.965 13.672 1.00 93.00 93 GLU A C 1
ATOM 741 O O . GLU A 1 93 ? -11.288 5.533 14.036 1.00 93.00 93 GLU A O 1
ATOM 746 N N . VAL A 1 94 ? -12.301 3.812 12.998 1.00 94.06 94 VAL A N 1
ATOM 747 C CA . VAL A 1 94 ? -11.059 3.131 12.604 1.00 94.06 94 VAL A CA 1
ATOM 748 C C . VAL A 1 94 ? -10.294 3.956 11.571 1.00 94.06 94 VAL A C 1
ATOM 750 O O . VAL A 1 94 ? -9.121 4.256 11.784 1.00 94.06 94 VAL A O 1
ATOM 753 N N . LEU A 1 95 ? -10.963 4.388 10.496 1.00 92.62 95 LEU A N 1
ATOM 754 C CA . LEU A 1 95 ? -10.339 5.175 9.424 1.00 92.62 95 LEU A CA 1
ATOM 755 C C . LEU A 1 95 ? -9.835 6.543 9.900 1.00 92.62 95 LEU A C 1
ATOM 757 O O . LEU A 1 95 ? -8.885 7.082 9.348 1.00 92.62 95 LEU A O 1
ATOM 761 N N . ASN A 1 96 ? -10.436 7.095 10.955 1.00 93.62 96 ASN A N 1
ATOM 762 C CA . ASN A 1 96 ? -9.981 8.335 11.582 1.00 93.62 96 ASN A CA 1
ATOM 763 C C . ASN A 1 96 ? -9.011 8.106 12.751 1.00 93.62 96 ASN A C 1
ATOM 765 O O . ASN A 1 96 ? -8.783 9.034 13.520 1.00 93.62 96 ASN A O 1
ATOM 769 N N . LYS A 1 97 ? -8.475 6.890 12.931 1.00 92.81 97 LYS A N 1
ATOM 770 C CA . LYS A 1 97 ? -7.526 6.539 14.007 1.00 92.81 97 LYS A CA 1
ATOM 771 C C . LYS A 1 97 ? -8.087 6.769 15.423 1.00 92.81 97 LYS A C 1
ATOM 773 O O . LYS A 1 97 ? -7.337 6.793 16.388 1.00 92.81 97 LYS A O 1
ATOM 778 N N . LYS A 1 98 ? -9.407 6.889 15.598 1.00 91.00 98 LYS A N 1
ATOM 779 C CA . LYS A 1 98 ? -10.066 7.020 16.917 1.00 91.00 98 LYS A CA 1
ATOM 780 C C . LYS A 1 98 ? -10.199 5.680 17.631 1.00 91.00 98 LYS A C 1
ATOM 782 O O . LYS A 1 98 ? -10.353 5.637 18.849 1.00 91.00 98 LYS A O 1
ATOM 787 N N . ARG A 1 99 ? -10.160 4.586 16.869 1.00 91.12 99 ARG A N 1
ATOM 788 C CA . ARG A 1 99 ? -10.275 3.213 17.359 1.00 91.12 99 ARG A CA 1
ATOM 789 C C . ARG A 1 99 ? -9.173 2.343 16.762 1.00 91.12 99 ARG A C 1
ATOM 791 O O . ARG A 1 99 ? -8.901 2.405 15.565 1.00 91.12 99 ARG A O 1
ATOM 798 N N . ALA A 1 100 ? -8.585 1.496 17.603 1.00 92.38 100 ALA A N 1
ATOM 799 C CA . ALA A 1 100 ? -7.667 0.453 17.160 1.00 92.38 100 ALA A CA 1
ATOM 800 C C . ALA A 1 100 ? -8.428 -0.670 16.438 1.00 92.38 100 ALA A C 1
ATOM 802 O O . ALA A 1 100 ? -9.511 -1.077 16.872 1.00 92.38 100 ALA A O 1
ATOM 803 N N . MET A 1 101 ? -7.856 -1.201 15.359 1.00 93.62 101 MET A N 1
ATOM 804 C CA . MET A 1 101 ? -8.421 -2.360 14.672 1.00 93.62 101 MET A CA 1
ATOM 805 C C . MET A 1 101 ? -8.363 -3.606 15.559 1.00 93.62 101 MET A C 1
ATOM 807 O O . MET A 1 101 ? -7.337 -3.940 16.145 1.00 93.62 101 MET A O 1
ATOM 811 N N . SER A 1 102 ? -9.477 -4.333 15.643 1.00 93.69 102 SER A N 1
ATOM 812 C CA . SER A 1 102 ? -9.485 -5.664 16.258 1.00 93.69 102 SER A CA 1
ATOM 813 C C . SER A 1 102 ? -8.950 -6.719 15.284 1.00 93.69 102 SER A C 1
ATOM 815 O O . SER A 1 102 ? -9.043 -6.545 14.070 1.00 93.69 102 SER A O 1
ATOM 817 N N . LYS A 1 103 ? -8.505 -7.880 15.786 1.00 94.25 103 LYS A N 1
ATOM 818 C CA . LYS A 1 103 ? -8.092 -9.018 14.935 1.00 94.25 103 LYS A CA 1
ATOM 819 C C . LYS A 1 103 ? -9.160 -9.429 13.913 1.00 94.25 103 LYS A C 1
ATOM 821 O O . LYS A 1 103 ? -8.831 -9.829 12.803 1.00 94.25 103 LYS A O 1
ATOM 826 N N . LYS A 1 104 ? -10.445 -9.318 14.272 1.00 94.38 104 LYS A N 1
ATOM 827 C CA . LYS A 1 104 ? -11.557 -9.592 13.351 1.00 94.38 104 LYS A CA 1
ATOM 828 C C . LYS A 1 104 ? -11.608 -8.568 12.212 1.00 94.38 104 LYS A C 1
ATOM 830 O O . LYS A 1 104 ? -11.804 -8.955 11.068 1.00 94.38 104 LYS A O 1
ATOM 835 N N . MET A 1 105 ? -11.410 -7.286 12.527 1.00 94.56 105 MET A N 1
ATOM 836 C CA . MET A 1 105 ? -11.369 -6.212 11.527 1.00 94.56 105 MET A CA 1
ATOM 837 C C . MET A 1 105 ? -10.168 -6.365 10.601 1.00 94.56 105 MET A C 1
ATOM 839 O O . MET A 1 105 ? -10.337 -6.236 9.400 1.00 94.56 105 MET A O 1
ATOM 843 N N . ILE A 1 106 ? -8.991 -6.698 11.142 1.00 94.94 106 ILE A N 1
ATOM 844 C CA . ILE A 1 106 ? -7.773 -6.939 10.353 1.00 94.94 106 ILE A CA 1
ATOM 845 C C . ILE A 1 106 ? -8.019 -8.017 9.291 1.00 94.94 106 ILE A C 1
ATOM 847 O O . ILE A 1 106 ? -7.737 -7.796 8.118 1.00 94.94 106 ILE A O 1
ATOM 851 N N . ARG A 1 107 ? -8.621 -9.151 9.675 1.00 95.44 107 ARG A N 1
ATOM 852 C CA . ARG A 1 107 ? -8.973 -10.228 8.733 1.00 95.44 107 ARG A CA 1
ATOM 853 C C . ARG A 1 107 ? -9.948 -9.757 7.654 1.00 95.44 107 ARG A C 1
ATOM 855 O O . ARG A 1 107 ? -9.708 -9.981 6.477 1.00 95.44 107 ARG A O 1
ATOM 862 N N . ALA A 1 108 ? -11.000 -9.044 8.048 1.00 94.56 108 ALA A N 1
ATOM 863 C CA . ALA A 1 108 ? -11.989 -8.518 7.112 1.00 94.56 108 ALA A CA 1
ATOM 864 C C . ALA A 1 108 ? -11.402 -7.486 6.127 1.00 94.56 108 ALA A C 1
ATOM 866 O O . ALA A 1 108 ? -11.681 -7.544 4.931 1.00 94.56 108 ALA A O 1
ATOM 867 N N . PHE A 1 109 ? -10.563 -6.561 6.605 1.00 94.12 109 PHE A N 1
ATOM 868 C CA . PHE A 1 109 ? -9.858 -5.606 5.748 1.00 94.12 109 PHE A CA 1
ATOM 869 C C . PHE A 1 109 ? -8.898 -6.311 4.792 1.00 94.12 109 PHE A C 1
ATOM 871 O O . PHE A 1 109 ? -8.880 -5.983 3.609 1.00 94.12 109 PHE A O 1
ATOM 878 N N . SER A 1 110 ? -8.151 -7.303 5.279 1.00 94.00 110 SER A N 1
ATOM 879 C CA . SER A 1 110 ? -7.257 -8.120 4.457 1.00 94.00 110 SER A CA 1
ATOM 880 C C . SER A 1 110 ? -8.012 -8.830 3.326 1.00 94.00 110 SER A C 1
ATOM 882 O O . SER A 1 110 ? -7.601 -8.763 2.168 1.00 94.00 110 SER A O 1
ATOM 884 N N . GLU A 1 111 ? -9.167 -9.430 3.623 1.00 93.25 111 GLU A N 1
ATOM 885 C CA . GLU A 1 111 ? -9.982 -10.148 2.638 1.00 93.25 111 GLU A CA 1
ATOM 886 C C . GLU A 1 111 ? -10.544 -9.239 1.535 1.00 93.25 111 GLU A C 1
ATOM 888 O O . GLU A 1 111 ? -10.505 -9.621 0.359 1.00 93.25 111 GLU A O 1
ATOM 893 N N . ILE A 1 112 ? -11.046 -8.052 1.898 1.00 92.94 112 ILE A N 1
ATOM 894 C CA . ILE A 1 112 ? -11.653 -7.101 0.952 1.00 92.94 112 ILE A CA 1
ATOM 895 C C . ILE A 1 112 ? -10.584 -6.363 0.153 1.00 92.94 112 ILE A C 1
ATOM 897 O O . ILE A 1 112 ? -10.670 -6.302 -1.069 1.00 92.94 112 ILE A O 1
ATOM 901 N N . LEU A 1 113 ? -9.588 -5.796 0.837 1.00 91.81 113 LEU A N 1
ATOM 902 C CA . LEU A 1 113 ? -8.616 -4.874 0.243 1.00 91.81 113 LEU A CA 1
ATOM 903 C C . LEU A 1 113 ? -7.375 -5.583 -0.314 1.00 91.81 113 LEU A C 1
ATOM 905 O O . LEU A 1 113 ? -6.516 -4.933 -0.909 1.00 91.81 113 LEU A O 1
ATOM 909 N N . LYS A 1 114 ? -7.272 -6.906 -0.115 1.00 91.50 114 LYS A N 1
ATOM 910 C CA . LYS A 1 114 ? -6.121 -7.732 -0.517 1.00 91.50 114 LYS A CA 1
ATOM 911 C C . LYS A 1 114 ? -4.801 -7.182 0.036 1.00 91.50 114 LYS A C 1
ATOM 913 O O . LYS A 1 114 ? -3.818 -7.053 -0.687 1.00 91.50 114 LYS A O 1
ATOM 918 N N . ILE A 1 115 ? -4.814 -6.827 1.320 1.00 89.69 115 ILE A N 1
ATOM 919 C CA . ILE A 1 115 ? -3.645 -6.356 2.078 1.00 89.69 115 ILE A CA 1
ATOM 920 C C . ILE A 1 115 ? -3.200 -7.482 3.010 1.00 89.69 115 ILE A C 1
ATOM 922 O O . ILE A 1 115 ? -4.049 -8.163 3.592 1.00 89.69 115 ILE A O 1
ATOM 926 N N . ASP A 1 116 ? -1.894 -7.668 3.178 1.00 89.38 116 ASP A N 1
ATOM 927 C CA . ASP A 1 116 ? -1.368 -8.608 4.167 1.00 89.38 116 ASP A CA 1
ATOM 928 C C . ASP A 1 116 ? -1.809 -8.217 5.593 1.00 89.38 116 ASP A C 1
ATOM 930 O O . ASP A 1 116 ? -1.847 -7.040 5.963 1.00 89.38 116 ASP A O 1
ATOM 934 N N . GLN A 1 117 ? -2.162 -9.210 6.409 1.00 91.50 117 GLN A N 1
ATOM 935 C CA . GLN A 1 117 ? -2.566 -8.987 7.794 1.00 91.50 117 GLN A CA 1
ATOM 936 C C . GLN A 1 117 ? -1.426 -8.410 8.628 1.00 91.50 117 GLN A C 1
ATOM 938 O O . GLN A 1 117 ? -1.703 -7.617 9.526 1.00 91.50 117 GLN A O 1
ATOM 943 N N . ASP A 1 118 ? -0.174 -8.756 8.324 1.00 88.75 118 ASP A N 1
ATOM 944 C CA . ASP A 1 118 ? 0.982 -8.274 9.085 1.00 88.75 118 ASP A CA 1
ATOM 945 C C . ASP A 1 118 ? 1.169 -6.760 8.937 1.00 88.75 118 ASP A C 1
ATOM 947 O O . ASP A 1 118 ? 1.450 -6.071 9.917 1.00 88.75 118 ASP A O 1
ATOM 951 N N . ILE A 1 119 ? 0.874 -6.218 7.751 1.00 87.81 119 ILE A N 1
ATOM 952 C CA . ILE A 1 119 ? 0.876 -4.773 7.485 1.00 87.81 119 ILE A CA 1
ATOM 953 C C . ILE A 1 119 ? -0.192 -4.065 8.334 1.00 87.81 119 ILE A C 1
ATOM 955 O O . ILE A 1 119 ? 0.052 -3.003 8.908 1.00 87.81 119 ILE A O 1
ATOM 959 N N . LEU A 1 120 ? -1.382 -4.662 8.443 1.00 89.75 120 LEU A N 1
ATOM 960 C CA . LEU A 1 120 ? -2.510 -4.115 9.207 1.00 89.75 120 LEU A CA 1
ATOM 961 C C . LEU A 1 120 ? -2.369 -4.302 10.725 1.00 89.75 120 LEU A C 1
ATOM 963 O O . LEU A 1 120 ? -3.023 -3.599 11.497 1.00 89.75 120 LEU A O 1
ATOM 967 N N . ASN A 1 121 ? -1.540 -5.253 11.154 1.00 91.06 121 ASN A N 1
ATOM 968 C CA . ASN A 1 121 ? -1.263 -5.583 12.550 1.00 91.06 121 ASN A CA 1
ATOM 969 C C . ASN A 1 121 ? -0.078 -4.779 13.117 1.00 91.06 121 ASN A C 1
ATOM 971 O O . ASN A 1 121 ? 0.604 -5.209 14.048 1.00 91.06 121 ASN A O 1
ATOM 975 N N . THR A 1 122 ? 0.172 -3.600 12.560 1.00 87.25 122 THR A N 1
ATOM 976 C CA . THR A 1 122 ? 1.156 -2.653 13.074 1.00 87.25 122 THR A CA 1
ATOM 977 C C . THR A 1 122 ? 0.508 -1.781 14.157 1.00 87.25 122 THR A C 1
ATOM 979 O O . THR A 1 122 ? -0.604 -1.282 13.968 1.00 87.25 122 THR A O 1
ATOM 982 N N . PRO A 1 123 ? 1.133 -1.608 15.337 1.00 85.25 123 PRO A N 1
ATOM 983 C CA . PRO A 1 123 ? 0.616 -0.707 16.358 1.00 85.25 123 PRO A CA 1
ATOM 984 C C . PRO A 1 123 ? 0.738 0.745 15.888 1.00 85.25 123 PRO A C 1
ATOM 986 O O . PRO A 1 123 ? 1.770 1.153 15.362 1.00 85.25 123 PRO A O 1
ATOM 989 N N . TYR A 1 124 ? -0.308 1.538 16.109 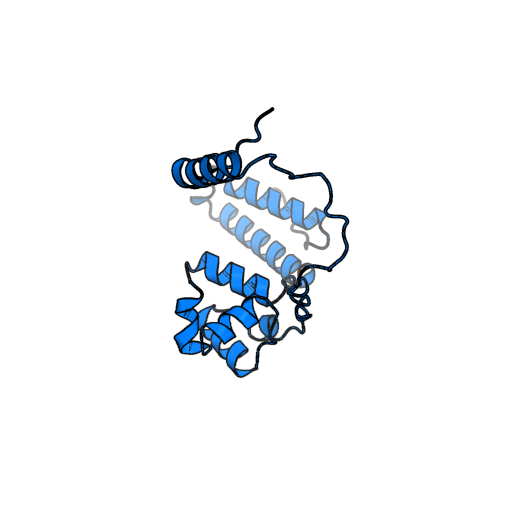1.00 87.50 124 TYR A N 1
ATOM 990 C CA . TYR A 1 124 ? -0.337 2.952 15.747 1.00 87.50 124 TYR A CA 1
ATOM 991 C C . TYR A 1 124 ? -0.984 3.803 16.836 1.00 87.50 124 TYR A C 1
ATOM 993 O O . TYR A 1 124 ? -1.808 3.328 17.625 1.00 87.50 124 TYR A O 1
ATOM 1001 N N . GLU A 1 125 ?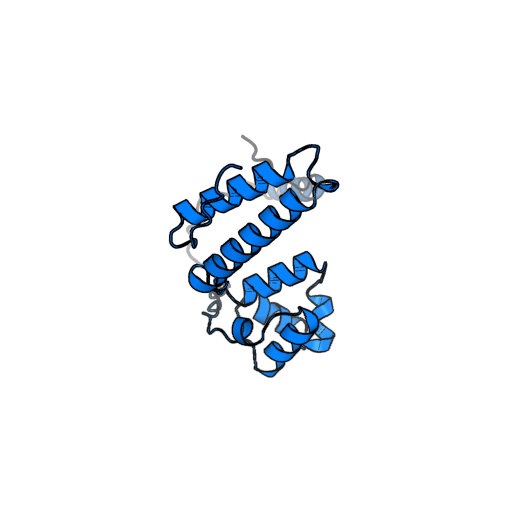 -0.612 5.081 16.877 1.00 88.06 125 GLU A N 1
ATOM 1002 C CA . GLU A 1 125 ? -1.181 6.027 17.828 1.00 88.06 125 GLU A CA 1
ATOM 1003 C C . GLU A 1 125 ? -2.622 6.362 17.455 1.00 88.06 125 GLU A C 1
ATOM 1005 O O . GLU A 1 125 ? -2.932 6.761 16.329 1.00 88.06 125 GLU A O 1
ATOM 1010 N N . LEU A 1 126 ? -3.519 6.220 18.428 1.00 89.56 126 LEU A N 1
ATOM 1011 C CA . LEU A 1 126 ? -4.883 6.675 18.249 1.00 89.56 126 LEU A CA 1
ATOM 1012 C C . LEU A 1 126 ? -4.916 8.192 18.342 1.00 89.56 126 LEU A C 1
ATOM 1014 O O . LEU A 1 126 ? -4.316 8.783 19.246 1.00 89.56 126 LEU A O 1
ATOM 1018 N N . THR A 1 127 ? -5.686 8.826 17.459 1.00 86.56 127 THR A N 1
ATOM 1019 C CA . THR A 1 127 ? -6.059 10.218 17.660 1.00 86.56 127 THR A CA 1
ATOM 1020 C C . THR A 1 127 ? -6.778 10.266 18.994 1.00 86.56 127 THR A C 1
ATOM 1022 O O . THR A 1 127 ? -7.906 9.774 19.127 1.00 86.56 127 THR A O 1
ATOM 1025 N N . LYS A 1 128 ? -6.118 10.841 20.003 1.00 64.94 128 LYS A N 1
ATOM 1026 C CA . LYS A 1 128 ? -6.805 11.250 21.221 1.00 64.94 128 LYS A CA 1
ATOM 1027 C C . LYS A 1 128 ? -8.013 12.041 20.741 1.00 64.94 128 LYS A C 1
ATOM 1029 O O . LYS A 1 128 ? -7.847 12.817 19.793 1.00 64.94 128 LYS A O 1
ATOM 1034 N N . PRO A 1 129 ? -9.212 11.847 21.314 1.00 50.62 129 PRO A N 1
ATOM 1035 C CA . PRO A 1 129 ? -10.264 12.805 21.074 1.00 50.62 129 PRO A CA 1
ATOM 1036 C C . PRO A 1 129 ? -9.635 14.145 21.427 1.00 50.62 129 PRO A C 1
ATOM 1038 O O . PRO A 1 129 ? -9.346 14.416 22.595 1.00 50.62 129 PRO A O 1
ATOM 1041 N N . THR A 1 130 ? -9.332 14.948 20.402 1.00 40.91 130 THR A N 1
ATOM 1042 C CA . THR A 1 130 ? -9.255 16.384 20.556 1.00 40.91 130 THR A CA 1
ATOM 1043 C C . THR A 1 130 ? -10.489 16.648 21.369 1.00 40.91 130 THR A C 1
ATOM 1045 O O . THR A 1 130 ? -11.584 16.283 20.929 1.00 40.91 130 THR A O 1
ATOM 1048 N N . GLN A 1 131 ? -10.301 17.098 22.610 1.00 42.94 131 GLN A N 1
ATOM 1049 C CA . GLN A 1 131 ? -11.404 17.626 23.375 1.00 42.94 131 GLN A CA 1
ATOM 1050 C C . GLN A 1 131 ? -12.155 18.464 22.366 1.00 42.94 131 GLN A C 1
ATOM 1052 O O . GLN A 1 131 ? -11.577 19.394 21.796 1.00 42.94 131 GLN A O 1
ATOM 1057 N N . THR A 1 132 ? -13.374 18.053 22.027 1.00 37.25 132 THR A N 1
ATOM 1058 C CA . THR A 1 132 ? -14.249 18.947 21.313 1.00 37.25 132 THR A CA 1
ATOM 1059 C C . THR A 1 132 ? -14.169 20.202 22.156 1.00 37.25 132 THR A C 1
ATOM 1061 O O . THR A 1 132 ? -14.514 20.180 23.340 1.00 37.25 132 THR A O 1
ATOM 1064 N N . VAL A 1 133 ? -13.637 21.276 21.588 1.00 41.69 133 VAL A N 1
ATOM 1065 C CA . VAL A 1 133 ? -13.947 22.617 22.049 1.00 41.69 133 VAL A CA 1
ATOM 1066 C C . VAL A 1 133 ? -15.443 22.791 21.795 1.00 41.69 133 VAL A C 1
ATOM 1068 O O . VAL A 1 133 ? -15.887 23.416 20.848 1.00 41.69 133 VAL A O 1
ATOM 1071 N N . ALA A 1 134 ? -16.222 22.122 22.634 1.00 41.28 134 ALA A N 1
ATOM 1072 C CA . ALA A 1 134 ? -17.582 22.425 23.006 1.00 41.28 134 ALA A CA 1
ATOM 1073 C C . ALA A 1 134 ? -17.576 22.737 24.510 1.00 41.28 134 ALA A C 1
ATOM 1075 O O . ALA A 1 134 ? -18.492 22.394 25.237 1.00 41.28 134 ALA A O 1
ATOM 1076 N N . ASN A 1 135 ? -16.512 23.393 24.973 1.00 47.06 135 ASN A N 1
ATOM 1077 C CA . ASN A 1 135 ? -16.647 24.568 25.816 1.00 47.06 135 ASN A CA 1
ATOM 1078 C C . ASN A 1 135 ? -16.079 25.699 24.954 1.00 47.06 135 ASN A C 1
ATOM 1080 O O . ASN A 1 135 ? -14.873 25.862 24.840 1.00 47.06 135 ASN A O 1
ATOM 1084 N N . THR A 1 136 ? -16.915 26.393 24.202 1.00 38.00 136 THR A N 1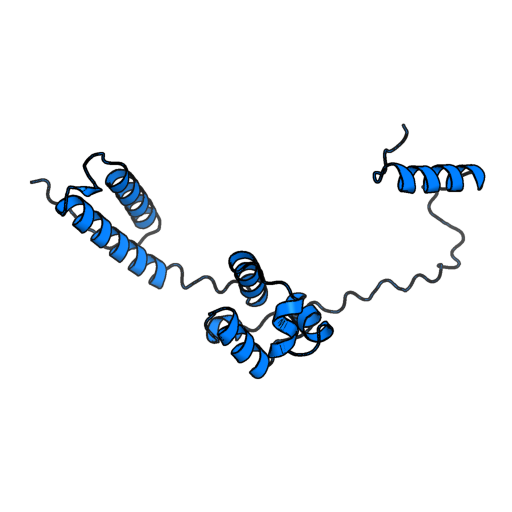
ATOM 1085 C CA . THR A 1 136 ? -17.525 27.575 24.788 1.00 38.00 136 THR A CA 1
ATOM 1086 C C . THR A 1 136 ? -19.049 27.564 24.665 1.00 38.00 136 THR A C 1
ATOM 1088 O O . THR A 1 136 ? -19.626 28.083 23.714 1.00 38.00 136 THR A O 1
ATOM 1091 N N . ALA A 1 137 ? -19.725 27.178 25.752 1.00 38.88 137 ALA A N 1
ATOM 1092 C CA . ALA A 1 137 ? -20.606 28.190 26.322 1.00 38.88 137 ALA A CA 1
ATOM 1093 C C . ALA A 1 137 ? -19.766 29.468 26.454 1.00 38.88 137 ALA A C 1
ATOM 1095 O O . ALA A 1 137 ? -18.621 29.386 26.910 1.00 38.88 137 ALA A O 1
ATOM 1096 N N . LEU A 1 138 ? -20.294 30.594 25.967 1.00 36.88 138 LEU A N 1
ATOM 1097 C CA . LEU A 1 138 ? -19.710 31.924 26.123 1.00 36.88 138 LEU A CA 1
ATOM 1098 C C . LEU A 1 138 ? -18.876 31.980 27.410 1.00 36.88 138 LEU A C 1
ATOM 1100 O O . LEU A 1 138 ? -19.435 31.769 28.492 1.00 36.88 138 LEU A O 1
ATOM 1104 N N . PRO A 1 139 ? -17.579 32.329 27.355 1.00 33.69 139 PRO A N 1
ATOM 1105 C CA . PRO A 1 139 ? -17.028 33.001 28.503 1.00 33.69 139 PRO A CA 1
ATOM 1106 C C . PRO A 1 139 ? -17.957 34.199 28.690 1.00 33.69 139 PRO A C 1
ATOM 1108 O O . PRO A 1 139 ? -18.087 35.036 27.794 1.00 33.69 139 PRO A O 1
ATOM 1111 N N . SER A 1 140 ? -18.601 34.299 29.849 1.00 47.41 140 SER A N 1
ATOM 1112 C CA . SER A 1 140 ? -19.168 35.552 30.347 1.00 47.41 140 SER A CA 1
ATOM 1113 C C . SER A 1 140 ? -18.036 36.558 30.633 1.00 47.41 140 SER A C 1
ATOM 1115 O O . SER A 1 140 ? -18.006 37.229 31.663 1.00 47.41 140 SER A O 1
ATOM 1117 N N . ASN A 1 141 ? -17.062 36.649 29.728 1.00 42.91 141 ASN A N 1
ATOM 1118 C CA . ASN A 1 141 ? -15.979 37.591 29.751 1.00 42.91 141 ASN A CA 1
ATOM 1119 C C . ASN A 1 141 ? -16.342 38.697 28.764 1.00 42.91 141 ASN A C 1
ATOM 1121 O O . ASN A 1 141 ? -16.403 38.487 27.553 1.00 42.91 141 ASN A O 1
ATOM 1125 N N . LYS A 1 142 ? -16.623 39.875 29.322 1.00 50.78 142 LYS A N 1
ATOM 1126 C CA . LYS A 1 142 ? -17.069 41.111 28.663 1.00 50.78 142 LYS A CA 1
ATOM 1127 C C . LYS A 1 142 ? -16.017 41.725 27.721 1.00 50.78 142 LYS A C 1
ATOM 1129 O O . LYS A 1 142 ? -15.857 42.942 27.688 1.00 50.78 142 LYS A O 1
ATOM 1134 N N . LYS A 1 143 ? -15.270 40.918 26.969 1.00 51.75 143 LYS A N 1
ATOM 1135 C CA . LYS A 1 143 ? -14.291 41.372 25.978 1.00 51.75 143 LYS A CA 1
ATOM 1136 C C . LYS A 1 143 ? -14.293 40.433 24.773 1.00 51.75 143 LYS A C 1
ATOM 1138 O O . LYS A 1 143 ? -13.347 39.689 24.544 1.00 51.75 143 LYS A O 1
ATOM 1143 N N . ALA A 1 144 ? -15.375 40.474 23.998 1.00 43.03 144 ALA A N 1
ATOM 1144 C CA . ALA A 1 144 ? -15.354 39.973 22.630 1.00 43.03 144 ALA A CA 1
ATOM 1145 C C . ALA A 1 144 ? -14.287 40.747 21.838 1.00 43.03 144 ALA A C 1
ATOM 1147 O O . ALA A 1 144 ? -14.260 41.981 21.862 1.00 43.03 144 ALA A O 1
ATOM 1148 N N . HIS A 1 145 ? -13.397 40.022 21.161 1.00 48.22 145 HIS A N 1
ATOM 1149 C CA . HIS A 1 145 ? -12.462 40.603 20.206 1.00 48.22 145 HIS A CA 1
ATOM 1150 C C . HIS A 1 145 ? -13.240 41.412 19.157 1.00 48.22 145 HIS A C 1
ATOM 1152 O O . HIS A 1 145 ? -14.170 40.906 18.531 1.00 48.22 145 HIS A O 1
ATOM 1158 N N . LYS A 1 146 ? -12.837 42.675 18.975 1.00 52.81 146 LYS A N 1
ATOM 1159 C CA . LYS A 1 146 ? -13.427 43.713 18.103 1.00 52.81 146 LYS A CA 1
ATOM 1160 C C . LYS A 1 146 ? -13.444 43.390 16.594 1.00 52.81 146 LYS A C 1
ATOM 1162 O O . LYS A 1 146 ? -13.592 44.295 15.786 1.00 52.81 146 LYS A O 1
ATOM 1167 N N . LEU A 1 147 ? -13.249 42.140 16.190 1.00 49.84 147 LEU A N 1
ATOM 1168 C CA . LEU A 1 147 ? -13.004 41.793 14.789 1.00 49.84 147 LEU A CA 1
ATOM 1169 C C . LEU A 1 147 ? -14.280 41.664 13.947 1.00 49.84 147 LEU A C 1
ATOM 1171 O O . LEU A 1 147 ? -14.201 41.823 12.738 1.00 49.84 147 LEU A O 1
ATOM 1175 N N . PHE A 1 148 ? -15.450 41.452 14.560 1.00 51.19 148 PHE A N 1
ATOM 1176 C CA . PHE A 1 148 ? -16.717 41.303 13.827 1.00 51.19 148 PHE A CA 1
ATOM 1177 C C . PHE A 1 148 ? -17.903 41.917 14.580 1.00 51.19 148 PHE A C 1
ATOM 1179 O O . PHE A 1 148 ? -18.904 41.256 14.853 1.00 51.19 148 PHE A O 1
ATOM 1186 N N . GLN A 1 149 ? -17.788 43.192 14.959 1.00 53.00 149 GLN A N 1
ATOM 1187 C CA . GLN A 1 149 ? -18.939 43.963 15.431 1.00 53.00 149 GLN A CA 1
ATOM 1188 C C . GLN A 1 149 ? -19.614 44.631 14.234 1.00 53.00 149 GLN A C 1
ATOM 1190 O O . GLN A 1 149 ? -19.178 45.681 13.772 1.00 53.00 149 GLN A O 1
ATOM 1195 N N . PHE A 1 150 ? -20.680 44.016 13.729 1.00 51.28 150 PHE A N 1
ATOM 1196 C CA . PHE A 1 150 ? -21.578 44.690 12.799 1.00 51.28 150 PHE A CA 1
ATOM 1197 C C . PHE A 1 150 ? -22.465 45.642 13.599 1.00 51.28 150 PHE A C 1
ATOM 1199 O O . PHE A 1 150 ? -23.054 45.240 14.602 1.00 51.28 150 PHE A O 1
ATOM 1206 N N . ALA A 1 151 ? -22.531 46.904 13.179 1.00 56.06 151 ALA A N 1
ATOM 1207 C CA . ALA A 1 151 ? -23.260 47.939 13.911 1.00 56.06 151 ALA A CA 1
ATOM 1208 C C . ALA A 1 151 ? -24.782 47.698 13.950 1.00 56.06 151 ALA A C 1
ATOM 1210 O O . ALA A 1 151 ? -25.446 48.221 14.840 1.00 56.06 151 ALA A O 1
ATOM 1211 N N . ASP A 1 152 ? -25.326 46.902 13.018 1.00 59.53 152 ASP A N 1
ATOM 1212 C CA . ASP A 1 152 ? -26.743 46.533 12.990 1.00 59.53 152 ASP A CA 1
ATOM 1213 C C . ASP A 1 152 ? -27.005 45.183 12.279 1.00 59.53 152 ASP A C 1
ATOM 1215 O O . ASP A 1 152 ? -26.306 44.772 11.345 1.00 59.53 152 ASP A O 1
ATOM 1219 N N . THR A 1 153 ? -28.071 44.519 12.725 1.00 60.91 153 THR A N 1
ATOM 1220 C CA . THR A 1 153 ? -28.691 43.268 12.258 1.00 60.91 153 THR A CA 1
ATOM 1221 C C . THR A 1 153 ? -29.026 43.231 10.762 1.00 60.91 153 THR A C 1
ATOM 1223 O O . THR A 1 153 ? -29.091 42.161 10.151 1.00 60.91 153 THR A O 1
ATOM 1226 N N . SER A 1 154 ? -29.183 44.394 10.135 1.00 60.31 154 SER A N 1
ATOM 1227 C CA . SER A 1 154 ? -29.408 44.521 8.691 1.00 60.31 154 SER A CA 1
ATOM 1228 C C . SER A 1 154 ? -28.212 44.014 7.865 1.00 60.31 154 SER A C 1
ATOM 1230 O O . SER A 1 154 ? -28.381 43.412 6.802 1.00 60.31 154 SER A O 1
ATOM 1232 N N . GLN A 1 155 ? -26.987 44.181 8.376 1.00 58.88 155 GLN A N 1
ATOM 1233 C CA . GLN A 1 155 ? -25.759 43.771 7.683 1.00 58.88 155 GLN A CA 1
ATOM 1234 C C . GLN A 1 155 ? -25.530 42.255 7.750 1.00 58.88 155 GLN A C 1
ATOM 1236 O O . GLN A 1 155 ? -25.005 41.655 6.811 1.00 58.88 155 GLN A O 1
ATOM 1241 N N . THR A 1 156 ? -25.986 41.609 8.825 1.00 60.88 156 THR A N 1
ATOM 1242 C CA . THR A 1 156 ? -25.885 40.154 9.006 1.00 60.88 156 THR A CA 1
ATOM 1243 C C . THR A 1 156 ? -26.860 39.398 8.110 1.00 60.88 156 THR A C 1
ATOM 1245 O O . THR A 1 156 ? -26.507 38.344 7.579 1.00 60.88 156 THR A O 1
ATOM 1248 N N . LEU A 1 157 ? -28.057 39.944 7.877 1.00 60.75 157 LEU A N 1
ATOM 1249 C CA . LEU A 1 157 ? -29.026 39.353 6.950 1.00 60.75 157 LEU A CA 1
ATOM 1250 C C . LEU A 1 157 ? -28.564 39.460 5.491 1.00 60.75 157 LEU A C 1
ATOM 1252 O O . LEU A 1 157 ? -28.595 38.462 4.771 1.00 60.75 157 LEU A O 1
ATOM 1256 N N . ALA A 1 158 ? -28.046 40.622 5.077 1.00 61.75 158 ALA A N 1
ATOM 1257 C CA . ALA A 1 158 ? -27.486 40.807 3.736 1.00 61.75 158 ALA A CA 1
ATOM 1258 C C . ALA A 1 158 ? -26.272 39.894 3.477 1.00 61.75 158 ALA A C 1
ATOM 1260 O O . ALA A 1 158 ? -26.116 39.348 2.384 1.00 61.75 158 ALA A O 1
ATOM 1261 N N . PHE A 1 159 ? -25.437 39.683 4.498 1.00 59.53 159 PHE A N 1
ATOM 1262 C CA . PHE A 1 159 ? -24.313 38.753 4.444 1.00 59.53 159 PHE A CA 1
ATOM 1263 C C . PHE A 1 159 ? -24.776 37.295 4.299 1.00 59.53 159 PHE A C 1
ATOM 1265 O O . PHE A 1 159 ? -24.323 36.587 3.399 1.00 59.53 159 PHE A O 1
ATOM 1272 N N . LYS A 1 160 ? -25.724 36.856 5.136 1.00 62.56 160 LYS A N 1
ATOM 1273 C CA . LYS A 1 160 ? -26.243 35.481 5.127 1.00 62.56 160 LYS A CA 1
ATOM 1274 C C . LYS A 1 160 ? -26.911 35.122 3.796 1.00 62.56 160 LYS A C 1
ATOM 1276 O O . LYS A 1 160 ? -26.678 34.032 3.276 1.00 62.56 160 LYS A O 1
ATOM 1281 N N . GLU A 1 161 ? -27.675 36.045 3.213 1.00 61.94 161 GLU A N 1
ATOM 1282 C CA . GLU A 1 161 ? -28.285 35.845 1.891 1.00 61.94 161 GLU A CA 1
ATOM 1283 C C . GLU A 1 161 ? -27.248 35.792 0.763 1.00 61.94 161 GLU A C 1
ATOM 1285 O O . GLU A 1 161 ? -27.382 34.996 -0.166 1.00 61.94 161 GLU A O 1
ATOM 1290 N N . ARG A 1 162 ? -26.165 36.573 0.849 1.00 59.41 162 ARG A N 1
ATOM 1291 C CA . ARG A 1 162 ? -25.105 36.564 -0.169 1.00 59.41 162 ARG A CA 1
ATOM 1292 C C . ARG A 1 162 ? -24.303 35.257 -0.162 1.00 59.41 162 ARG A C 1
ATOM 1294 O O . ARG A 1 162 ? -24.071 34.693 -1.229 1.00 59.41 162 ARG A O 1
ATOM 1301 N N . VAL A 1 163 ? -23.950 34.726 1.014 1.00 61.75 163 VAL A N 1
ATOM 1302 C CA . VAL A 1 163 ? -23.266 33.420 1.129 1.00 61.75 163 VAL A CA 1
ATOM 1303 C C . VAL A 1 163 ? -24.152 32.288 0.604 1.00 61.75 163 VAL A C 1
ATOM 1305 O O . VAL A 1 163 ? -23.673 31.418 -0.120 1.00 61.75 163 VAL A O 1
ATOM 1308 N N . ARG A 1 164 ? -25.459 32.339 0.893 1.00 58.91 164 ARG A N 1
ATOM 1309 C CA . ARG A 1 164 ? -26.429 31.353 0.396 1.00 58.91 164 ARG A CA 1
ATOM 1310 C C . ARG A 1 164 ? -26.544 31.353 -1.130 1.00 58.91 164 ARG A C 1
ATOM 1312 O O . ARG A 1 164 ? -26.802 30.305 -1.711 1.00 58.91 164 ARG A O 1
ATOM 1319 N N . LYS A 1 165 ? -26.373 32.514 -1.772 1.00 57.72 165 LYS A N 1
ATOM 1320 C CA . LYS A 1 165 ? -26.603 32.689 -3.212 1.00 57.72 165 LYS A CA 1
ATOM 1321 C C . LYS A 1 165 ? -25.370 32.420 -4.082 1.00 57.72 165 LYS A C 1
ATOM 1323 O O . LYS A 1 165 ? -25.540 31.943 -5.197 1.00 57.72 165 LYS A O 1
ATOM 1328 N N . THR A 1 166 ? -24.160 32.705 -3.596 1.00 56.16 166 THR A N 1
ATOM 1329 C CA . THR A 1 166 ? -22.929 32.617 -4.414 1.00 56.16 166 THR A CA 1
ATOM 1330 C C . THR A 1 166 ? -21.939 31.550 -3.930 1.00 56.16 166 THR A C 1
ATOM 1332 O O . THR A 1 166 ? -20.962 31.275 -4.615 1.00 56.16 166 THR A O 1
ATOM 1335 N N . GLY A 1 167 ? -22.163 30.934 -2.763 1.00 48.66 167 GLY A N 1
ATOM 1336 C CA . GLY A 1 167 ? -21.365 29.801 -2.270 1.00 48.66 167 GLY A CA 1
ATOM 1337 C C . GLY A 1 167 ? -19.918 30.115 -1.864 1.00 48.66 167 GLY A C 1
ATOM 1338 O O . GLY A 1 167 ? -19.212 29.212 -1.429 1.00 48.66 167 GLY A O 1
ATOM 1339 N N . MET A 1 168 ? -19.467 31.370 -1.959 1.00 53.84 168 MET A N 1
ATOM 1340 C CA . MET A 1 168 ? -18.109 31.772 -1.589 1.00 53.84 168 MET A CA 1
ATOM 1341 C C . MET A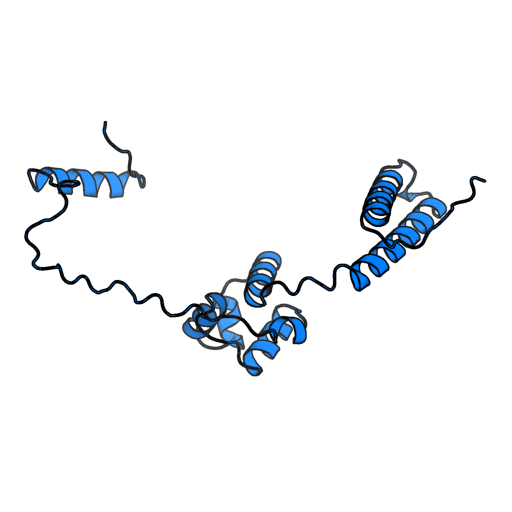 1 168 ? -18.085 33.136 -0.889 1.00 53.84 168 MET A C 1
ATOM 1343 O O . MET A 1 168 ? -18.821 34.063 -1.235 1.00 53.84 168 MET A O 1
ATOM 1347 N N . LEU A 1 169 ? -17.222 33.233 0.123 1.00 51.91 169 LEU A N 1
ATOM 1348 C CA . LEU A 1 169 ? -16.989 34.410 0.955 1.00 51.91 169 LEU A CA 1
ATOM 1349 C C . LEU A 1 169 ? -15.973 35.320 0.251 1.00 51.91 169 LEU A C 1
ATOM 1351 O O . LEU A 1 169 ? -14.772 35.076 0.315 1.00 51.91 169 LEU A O 1
ATOM 1355 N N . MET A 1 170 ? -16.443 36.362 -0.434 1.00 45.56 170 MET A N 1
ATOM 1356 C CA . MET A 1 170 ? -15.553 37.432 -0.893 1.00 45.56 170 MET A CA 1
ATOM 1357 C C . MET A 1 170 ? -15.429 38.474 0.216 1.00 45.56 170 MET A C 1
ATOM 1359 O O . MET A 1 170 ? -16.433 39.053 0.643 1.00 45.56 170 MET A O 1
ATOM 1363 N N . ALA A 1 171 ? -14.204 38.688 0.695 1.00 38.69 171 ALA A N 1
ATOM 1364 C CA . ALA A 1 171 ? -13.897 39.784 1.601 1.00 38.69 171 ALA A CA 1
ATOM 1365 C C . ALA A 1 171 ? -14.152 41.111 0.873 1.00 38.69 171 ALA A C 1
ATOM 1367 O O . ALA A 1 171 ? -13.664 41.324 -0.235 1.00 38.69 171 ALA A O 1
ATOM 1368 N N . ILE A 1 172 ? -14.957 41.980 1.477 1.00 43.91 172 ILE A N 1
ATOM 1369 C CA . ILE A 1 172 ? -15.130 43.355 1.008 1.00 43.91 172 ILE A CA 1
ATOM 1370 C C . ILE A 1 172 ? -13.934 44.144 1.559 1.00 43.91 172 ILE A C 1
ATOM 1372 O O . ILE A 1 172 ? -13.710 44.105 2.770 1.00 43.91 172 ILE A O 1
ATOM 1376 N N . CYS A 1 173 ? -13.159 44.785 0.678 1.00 36.62 173 CYS A N 1
ATOM 1377 C CA . CYS A 1 173 ? -12.235 45.861 1.051 1.00 36.62 173 CYS A CA 1
ATOM 1378 C C . CYS A 1 173 ? -13.004 47.076 1.572 1.00 36.62 173 CYS A C 1
ATOM 1380 O O . CYS A 1 173 ? -14.068 47.383 0.986 1.00 36.62 173 CYS A O 1
#

Radius of gyration: 28.13 Å; chains: 1; bounding box: 60×59×62 Å

Organism: Chitinophaga japonensis (NCBI:txid104662)

pLDDT: mean 77.37, std 19.41, range [33.69, 95.44]

Secondary structure (DSSP, 8-state):
------PPP-SHHHHHHHHHHHHHHHT-TTTTT-HHHHHHHHHHHHHHHHHHHHHS------HHHHHHHHHHHTT--HHHHHHHH--HHHHHHHHTTSSPPPHHHHHHHHHHHT--HHHHT---------------S----S---TT---SSHHHHHHHHHHHHHHSS-PPP-

Foldseek 3Di:
DPPPPDDQDDDPVSLVVLVVLLVVLVPDPCNVVDVVSVVVNVVSVVSNVVNCVVPVVVVLPQLLVLLVVLCVVVVHDLVNLCVQQHHSVRSVCVSQLVDQDDPSNLVSSCVPSVDDSVSSPDDDHGDDPPPPVPPPPDPPPPDDPPPDDDVDPVVVVVQVVVCVPPVDDDDDD